Protein AF-X6PEI8-F1 (afdb_monomer_lite)

pLDDT: mean 76.65, std 13.01, range [47.78, 95.94]

Radius of gyration: 21.91 Å; chains: 1; bounding box: 78×47×45 Å

Sequence (174 aa):
MQEVISYIHKLSIAVFVDVMFLVVLCQQEQAKQKGRNEELRQKSDFCGKLGNFVYDVTNAIINVADLFTDLYILVEFYLRGRYVFFGISLMILVLAQLAYCFAFVVEFCGHKSGGKQVMYFFLILPFAWAASFIFYFTSDHNSRLSRIMERLGFRVFPAPLVDSHAPKLKQFVK

Structure (mmCIF, N/CA/C/O backbone):
data_AF-X6PEI8-F1
#
_entry.id   AF-X6PEI8-F1
#
loop_
_atom_site.group_PDB
_atom_site.id
_atom_site.type_symbol
_atom_site.label_atom_id
_atom_site.label_alt_id
_atom_site.label_comp_id
_atom_site.label_asym_id
_atom_site.label_entity_id
_atom_site.label_seq_id
_atom_site.pdbx_PDB_ins_code
_atom_site.Cartn_x
_atom_site.Cartn_y
_atom_site.Cartn_z
_atom_site.occupancy
_atom_site.B_iso_or_equiv
_atom_site.auth_seq_id
_atom_site.auth_comp_id
_atom_site.auth_asym_id
_atom_site.auth_atom_id
_atom_site.pdbx_PDB_model_num
ATOM 1 N N . MET A 1 1 ? -28.227 -6.686 17.992 1.00 59.38 1 MET A N 1
ATOM 2 C CA . MET A 1 1 ? -27.203 -5.975 17.187 1.00 59.38 1 MET A CA 1
ATOM 3 C C . MET A 1 1 ? -25.800 -6.088 17.799 1.00 59.38 1 MET A C 1
ATOM 5 O O . MET A 1 1 ? -24.890 -6.443 17.067 1.00 59.38 1 MET A O 1
ATOM 9 N N . GLN A 1 2 ? -25.615 -5.894 19.115 1.00 72.50 2 GLN A N 1
ATOM 10 C CA . GLN A 1 2 ? -24.303 -6.055 19.782 1.00 72.50 2 GLN A CA 1
ATOM 11 C C . GLN A 1 2 ? -23.690 -7.471 19.678 1.00 72.50 2 GLN A C 1
ATOM 13 O O . GLN A 1 2 ? -22.489 -7.596 19.462 1.00 72.50 2 GLN A O 1
ATOM 18 N N . GLU A 1 3 ? -24.505 -8.529 19.739 1.00 80.94 3 GLU A N 1
ATOM 19 C CA . GLU A 1 3 ? -24.060 -9.930 19.572 1.00 80.94 3 GLU A CA 1
ATOM 20 C C . GLU A 1 3 ? -23.397 -10.200 18.206 1.00 80.94 3 GLU A C 1
ATOM 22 O O . GLU A 1 3 ? -22.352 -10.841 18.124 1.00 80.94 3 GLU A O 1
ATOM 27 N N . VAL A 1 4 ? -23.963 -9.650 17.125 1.00 71.12 4 VAL A N 1
ATOM 28 C CA . VAL A 1 4 ? -23.446 -9.834 15.755 1.00 71.12 4 VAL A CA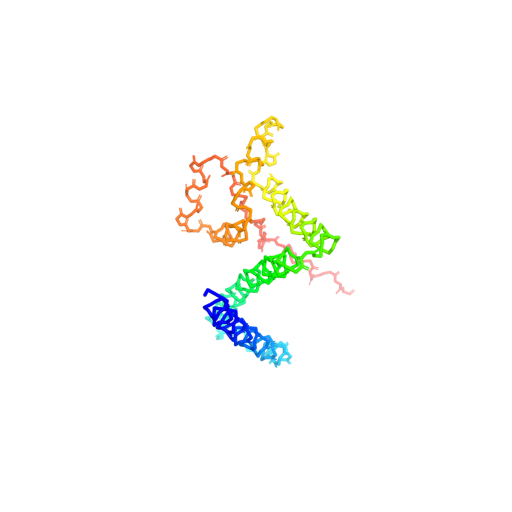 1
ATOM 29 C C . VAL A 1 4 ? -22.106 -9.119 15.584 1.00 71.12 4 VAL A C 1
ATOM 31 O O . VAL A 1 4 ? -21.183 -9.666 14.986 1.00 71.12 4 VAL A O 1
ATOM 34 N N . ILE A 1 5 ? -21.971 -7.928 16.175 1.00 68.50 5 ILE A N 1
ATOM 35 C CA . ILE A 1 5 ? -20.711 -7.177 16.189 1.00 68.50 5 ILE A CA 1
ATOM 36 C C . ILE A 1 5 ? -19.643 -7.963 16.959 1.00 68.50 5 ILE A C 1
ATOM 38 O O . ILE A 1 5 ? -18.517 -8.073 16.486 1.00 68.50 5 ILE A O 1
ATOM 42 N N . SER A 1 6 ? -20.000 -8.587 18.087 1.00 79.31 6 SER A N 1
ATOM 43 C CA . SER A 1 6 ? -19.081 -9.441 18.852 1.00 79.31 6 SER A CA 1
ATOM 44 C C . SER A 1 6 ? -18.595 -10.654 18.047 1.00 79.31 6 SER A C 1
ATOM 46 O O . SER A 1 6 ? -17.408 -10.982 18.082 1.00 79.31 6 SER A O 1
ATOM 48 N N . TYR A 1 7 ? -19.481 -11.292 17.276 1.00 79.81 7 TYR A N 1
ATOM 49 C CA . TYR A 1 7 ? -19.128 -12.434 16.427 1.00 79.81 7 TYR A CA 1
ATOM 50 C C . TYR A 1 7 ? -18.205 -12.051 15.268 1.00 79.81 7 TYR A C 1
ATOM 52 O O . TYR A 1 7 ? -17.197 -12.721 15.046 1.00 79.81 7 TYR A O 1
ATOM 60 N N . ILE A 1 8 ? -18.505 -10.953 14.569 1.00 66.31 8 ILE A N 1
ATOM 61 C CA . ILE A 1 8 ? -17.659 -10.442 13.480 1.00 66.31 8 ILE A CA 1
ATOM 62 C C . ILE A 1 8 ? -16.272 -10.064 14.019 1.00 66.31 8 ILE A C 1
ATOM 64 O O . ILE A 1 8 ? -15.262 -10.371 13.393 1.00 66.31 8 ILE A O 1
ATOM 68 N N . HIS A 1 9 ? -16.211 -9.481 15.216 1.00 68.44 9 HIS A N 1
ATOM 69 C CA . HIS A 1 9 ? -14.961 -9.118 15.881 1.00 68.44 9 HIS A CA 1
ATOM 70 C C . HIS A 1 9 ? -14.113 -10.349 16.226 1.00 68.44 9 HIS A C 1
ATOM 72 O O . HIS A 1 9 ? -12.935 -10.404 15.887 1.00 68.44 9 HIS A O 1
ATOM 78 N N . LYS A 1 10 ? -14.715 -11.378 16.840 1.00 76.69 10 LYS A N 1
ATOM 79 C CA . LYS A 1 10 ? -14.015 -12.633 17.164 1.00 76.69 10 L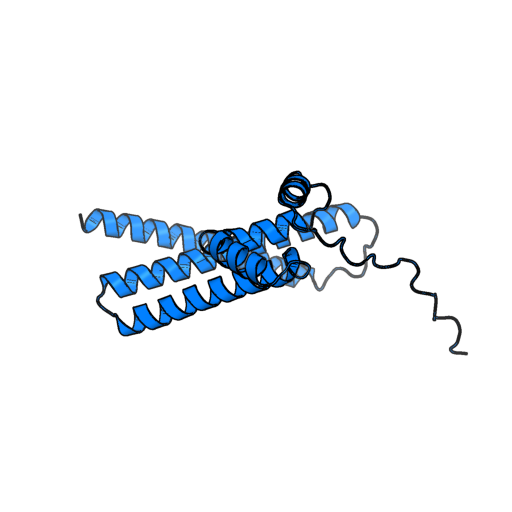YS A CA 1
ATOM 80 C C . LYS A 1 10 ? -13.501 -13.343 15.914 1.00 76.69 10 LYS A C 1
ATOM 82 O O . LYS A 1 10 ? -12.376 -13.833 15.924 1.00 76.69 10 LYS A O 1
ATOM 87 N N . LEU A 1 11 ? -14.300 -13.368 14.848 1.00 68.31 11 LEU A N 1
ATOM 88 C CA . LEU A 1 11 ? -13.913 -13.992 13.586 1.00 68.31 11 LEU A CA 1
ATOM 89 C C . LEU A 1 11 ? -12.774 -13.222 12.904 1.00 68.31 11 LEU A C 1
ATOM 91 O O . LEU A 1 11 ? -11.812 -13.836 12.455 1.00 68.31 11 LEU A O 1
ATOM 95 N N . SER A 1 12 ? -12.841 -11.887 12.886 1.00 68.62 12 SER A N 1
ATOM 96 C CA . SER A 1 12 ? -11.789 -11.045 12.306 1.00 68.62 12 SER A CA 1
ATOM 97 C C . SER A 1 12 ? -10.468 -11.179 13.063 1.00 68.62 12 SER A C 1
ATOM 99 O O . SER A 1 12 ? -9.420 -11.275 12.432 1.00 68.62 12 SER A O 1
ATOM 101 N N . ILE A 1 13 ? -10.506 -11.235 14.400 1.00 71.12 13 ILE A N 1
ATOM 102 C CA . ILE A 1 13 ? -9.309 -11.456 15.223 1.00 71.12 13 ILE A CA 1
ATOM 103 C C . ILE A 1 13 ? -8.730 -12.849 14.962 1.00 71.12 13 ILE A C 1
ATOM 105 O O . ILE A 1 13 ? -7.524 -12.968 14.786 1.00 71.12 13 ILE A O 1
ATOM 109 N N . ALA A 1 14 ? -9.563 -13.894 14.923 1.00 73.56 14 ALA A N 1
ATOM 110 C CA . ALA A 1 14 ? -9.092 -15.261 14.704 1.00 73.56 14 ALA A CA 1
ATOM 111 C C . ALA A 1 14 ? -8.386 -15.403 13.348 1.00 73.56 14 ALA A C 1
ATOM 113 O O . ALA A 1 14 ? -7.252 -15.869 13.292 1.00 73.56 14 ALA A O 1
ATOM 114 N N . VAL A 1 15 ? -9.009 -14.898 12.277 1.00 66.94 15 VAL A N 1
ATOM 115 C CA . VAL A 1 15 ? -8.417 -14.905 10.931 1.00 66.94 15 VAL A CA 1
ATOM 116 C C . VAL A 1 15 ? -7.125 -14.091 10.896 1.00 66.94 15 VAL A C 1
ATOM 118 O O . VAL A 1 15 ? -6.146 -14.518 10.291 1.00 66.94 15 VAL A O 1
ATOM 121 N N . PHE A 1 16 ? -7.090 -12.941 11.570 1.00 66.81 16 PHE A N 1
ATOM 122 C CA . PHE A 1 16 ? -5.894 -12.109 11.622 1.00 66.81 16 PHE A CA 1
ATOM 123 C C . PHE A 1 16 ? -4.735 -12.798 12.354 1.00 66.81 16 PHE A C 1
ATOM 125 O O . PHE A 1 16 ? -3.613 -12.804 11.853 1.00 66.81 16 PHE A O 1
ATOM 132 N N . VAL A 1 17 ? -5.004 -13.412 13.510 1.00 70.12 17 VAL A N 1
ATOM 133 C CA . VAL A 1 17 ? -4.000 -14.135 14.304 1.00 70.12 17 VAL A CA 1
ATOM 134 C C . VAL A 1 17 ? -3.465 -15.342 13.539 1.00 70.12 17 VAL A C 1
ATOM 136 O O . VAL A 1 17 ? -2.252 -15.530 13.518 1.00 70.12 17 VAL A O 1
ATOM 139 N N . ASP A 1 18 ? -4.324 -16.107 12.861 1.00 71.31 18 ASP A N 1
ATOM 140 C CA . ASP A 1 18 ? -3.890 -17.241 12.038 1.00 71.31 18 ASP A CA 1
ATOM 141 C C . ASP A 1 18 ? -2.997 -16.788 10.877 1.00 71.31 18 ASP A C 1
ATOM 143 O O . ASP A 1 18 ? -1.938 -17.373 10.647 1.00 71.31 18 ASP A O 1
ATOM 147 N N . VAL A 1 19 ? -3.367 -15.705 10.182 1.00 63.16 19 VAL A N 1
ATOM 148 C CA . VAL A 1 19 ? -2.562 -15.145 9.084 1.00 63.16 19 VAL A CA 1
ATOM 149 C C . VAL A 1 19 ? -1.223 -14.616 9.600 1.00 63.16 19 VAL A C 1
ATOM 151 O O . VAL A 1 19 ? -0.183 -14.935 9.022 1.00 63.16 19 VAL A O 1
ATOM 154 N N . MET A 1 20 ? -1.212 -13.870 10.709 1.00 67.12 20 MET A N 1
ATOM 155 C CA . MET A 1 20 ? 0.028 -13.388 11.324 1.00 67.12 20 MET A CA 1
ATOM 156 C C . MET A 1 20 ? 0.923 -14.547 11.763 1.00 67.12 20 MET A C 1
ATOM 158 O O . MET A 1 20 ? 2.125 -14.518 11.512 1.00 67.12 20 MET A O 1
ATOM 162 N N . PHE A 1 21 ? 0.363 -15.581 12.392 1.00 71.56 21 PHE A N 1
ATOM 163 C CA . PHE A 1 21 ? 1.131 -16.734 12.851 1.00 71.56 21 PHE A CA 1
ATOM 164 C C . PHE A 1 21 ? 1.748 -17.496 11.674 1.00 71.56 21 PHE A C 1
ATOM 166 O O . PHE A 1 21 ? 2.923 -17.861 11.726 1.00 71.56 21 PHE A O 1
ATOM 173 N N . LEU A 1 22 ? 1.003 -17.650 10.574 1.00 68.81 22 LEU A N 1
ATOM 174 C CA . LEU A 1 22 ? 1.507 -18.248 9.339 1.00 68.81 22 LEU A CA 1
ATOM 175 C C . LEU A 1 22 ? 2.670 -17.434 8.748 1.00 68.81 22 LEU A C 1
ATOM 177 O O . LEU A 1 22 ? 3.683 -18.000 8.338 1.00 68.81 22 LEU A O 1
ATOM 181 N N . VAL A 1 23 ? 2.550 -16.103 8.757 1.00 62.84 23 VAL A N 1
ATOM 182 C CA . VAL A 1 23 ? 3.595 -15.177 8.300 1.00 62.84 23 VAL A CA 1
ATOM 183 C C . VAL A 1 23 ? 4.845 -15.262 9.180 1.00 62.84 23 VAL A C 1
ATOM 185 O O . VAL A 1 23 ? 5.955 -15.358 8.654 1.00 62.84 23 VAL A O 1
ATOM 188 N N . VAL A 1 24 ? 4.696 -15.262 10.510 1.00 71.00 24 VAL A N 1
ATOM 189 C CA . VAL A 1 24 ? 5.828 -15.371 11.447 1.00 71.00 24 VAL A CA 1
ATOM 190 C C . VAL A 1 24 ? 6.527 -16.721 11.313 1.00 71.00 24 VAL A C 1
ATOM 192 O O . VAL A 1 24 ? 7.759 -16.766 11.286 1.00 71.00 24 VAL A O 1
ATOM 195 N N . LEU A 1 25 ? 5.773 -17.816 11.185 1.00 74.94 25 LEU A N 1
ATOM 196 C CA . LEU A 1 25 ? 6.347 -19.138 10.936 1.00 74.94 25 LEU A CA 1
ATOM 197 C C . LEU A 1 25 ? 7.111 -19.177 9.611 1.00 74.94 25 LEU A C 1
ATOM 199 O O . LEU A 1 25 ? 8.222 -19.706 9.560 1.00 74.94 25 LEU A O 1
ATOM 203 N N . CYS A 1 26 ? 6.566 -18.551 8.566 1.00 64.44 26 CYS A N 1
ATOM 204 C CA . CYS A 1 26 ? 7.238 -18.447 7.278 1.00 64.44 26 CYS A CA 1
ATOM 205 C C . CYS A 1 26 ? 8.562 -17.668 7.397 1.00 64.44 26 CYS A C 1
ATOM 207 O O . CYS A 1 26 ? 9.603 -18.146 6.954 1.00 64.44 26 CYS A O 1
ATOM 209 N N . GLN A 1 27 ? 8.568 -16.519 8.080 1.00 67.38 27 GLN A N 1
ATOM 210 C CA . GLN A 1 27 ? 9.774 -15.713 8.334 1.00 67.38 27 GLN A CA 1
ATOM 211 C C . GLN A 1 27 ? 10.846 -16.483 9.132 1.00 67.38 27 GLN A C 1
ATOM 213 O O . GLN A 1 27 ? 12.033 -16.438 8.796 1.00 67.38 27 GLN A O 1
ATOM 218 N N . GLN A 1 28 ? 10.436 -17.230 10.163 1.00 75.12 28 GLN A N 1
ATOM 219 C CA . GLN A 1 28 ? 11.321 -18.068 10.983 1.00 75.12 28 GLN A CA 1
ATOM 220 C C . GLN A 1 28 ? 12.014 -19.165 10.164 1.00 75.12 28 GLN A C 1
ATOM 222 O O . GLN A 1 28 ? 13.224 -19.368 10.305 1.00 75.12 28 GLN A O 1
ATOM 227 N N . GLU A 1 29 ? 11.290 -19.849 9.275 1.00 72.19 29 GLU A N 1
ATOM 228 C CA . GLU A 1 29 ? 11.897 -20.862 8.407 1.00 72.19 29 GLU A CA 1
ATOM 229 C C . GLU A 1 29 ? 12.915 -20.261 7.431 1.00 72.19 29 GLU A C 1
ATOM 231 O O . GLU A 1 29 ? 13.967 -20.857 7.182 1.00 72.19 29 GLU A O 1
ATOM 236 N N . GLN A 1 30 ? 12.662 -19.049 6.936 1.00 61.84 30 GLN A N 1
ATOM 237 C CA . GLN A 1 30 ? 13.558 -18.366 6.001 1.00 61.84 30 GLN A CA 1
ATOM 238 C C . GLN A 1 30 ? 14.838 -17.860 6.682 1.00 61.84 30 GLN A C 1
ATOM 240 O O . GLN A 1 30 ? 15.933 -18.019 6.133 1.00 61.84 30 GLN A O 1
ATOM 245 N N . ALA A 1 31 ? 14.753 -17.353 7.918 1.00 62.84 31 ALA A N 1
ATOM 246 C CA . ALA A 1 31 ? 15.934 -17.018 8.722 1.00 62.84 31 ALA A CA 1
ATOM 247 C C . ALA A 1 31 ? 16.833 -18.249 8.957 1.00 62.84 31 ALA A C 1
ATOM 249 O O . ALA A 1 31 ? 18.061 -18.143 8.975 1.00 62.84 31 ALA A O 1
ATOM 250 N N . LYS A 1 32 ? 16.224 -19.438 9.045 1.00 65.25 32 LYS A N 1
ATOM 251 C CA . LYS A 1 32 ? 16.919 -20.723 9.187 1.00 65.25 32 LYS A CA 1
ATOM 252 C C . LYS A 1 32 ? 17.545 -21.229 7.877 1.00 65.25 32 LYS A C 1
ATOM 254 O O . LYS A 1 32 ? 18.495 -22.014 7.933 1.00 65.25 32 LYS A O 1
ATOM 259 N N . GLN A 1 33 ? 17.055 -20.787 6.713 1.00 56.66 33 GLN A N 1
ATOM 260 C CA . GLN A 1 33 ? 17.634 -21.109 5.401 1.00 56.66 33 GLN A CA 1
ATOM 261 C C . GLN A 1 33 ? 18.733 -20.133 4.959 1.00 56.66 33 GLN A C 1
ATOM 263 O O . GLN A 1 33 ? 19.688 -20.558 4.305 1.00 56.66 33 GLN A O 1
ATOM 268 N N . LYS A 1 34 ? 18.668 -18.861 5.375 1.00 52.38 34 LYS A N 1
ATOM 269 C CA . LYS A 1 34 ? 19.672 -17.834 5.043 1.00 52.38 34 LYS A CA 1
ATOM 270 C C . LYS A 1 34 ? 21.086 -18.166 5.553 1.00 52.38 34 LYS A C 1
ATOM 272 O O . LYS A 1 34 ? 22.057 -17.669 4.999 1.00 52.38 34 LYS A O 1
ATOM 277 N N . GLY A 1 35 ? 21.217 -19.050 6.547 1.00 52.50 35 GLY A N 1
ATOM 278 C CA . GLY A 1 35 ? 22.507 -19.528 7.062 1.00 52.50 35 GLY A CA 1
ATOM 279 C C . GLY A 1 35 ? 23.096 -20.768 6.372 1.00 52.50 35 GLY A C 1
ATOM 280 O O . GLY A 1 35 ? 24.154 -21.218 6.797 1.00 52.50 35 GLY A O 1
ATOM 281 N N . ARG A 1 36 ? 22.433 -21.367 5.366 1.00 55.16 36 ARG A N 1
ATOM 282 C CA . ARG A 1 36 ? 22.821 -22.699 4.844 1.00 55.16 36 ARG A CA 1
ATOM 283 C C . ARG A 1 36 ? 23.198 -22.765 3.356 1.00 55.16 36 ARG A C 1
ATOM 285 O O . ARG A 1 36 ? 23.529 -23.848 2.892 1.00 55.16 36 ARG A O 1
ATOM 292 N N . ASN A 1 37 ? 23.149 -21.660 2.605 1.00 53.91 37 ASN A N 1
ATOM 293 C CA . ASN A 1 37 ? 23.183 -21.693 1.132 1.00 53.91 37 ASN A CA 1
ATOM 294 C C . ASN A 1 37 ? 24.237 -20.767 0.490 1.00 53.91 37 ASN A C 1
ATOM 296 O O . ASN A 1 37 ? 23.894 -19.867 -0.272 1.00 53.91 37 ASN A O 1
ATOM 300 N N . GLU A 1 38 ? 25.522 -21.049 0.717 1.00 60.56 38 GLU A N 1
ATOM 301 C CA . GLU A 1 38 ? 26.605 -20.598 -0.182 1.00 60.56 38 GLU A CA 1
ATOM 302 C C . GLU A 1 38 ? 27.124 -21.717 -1.120 1.00 60.56 38 GLU A C 1
ATOM 304 O O . GLU A 1 38 ? 27.859 -21.425 -2.059 1.00 60.56 38 GLU A O 1
ATOM 309 N N . GLU A 1 39 ? 26.695 -22.982 -0.964 1.00 57.09 39 GLU A N 1
ATOM 310 C CA . GLU A 1 39 ? 27.403 -24.127 -1.582 1.00 57.09 39 GLU A CA 1
ATOM 311 C C . GLU A 1 39 ? 26.724 -24.809 -2.799 1.00 57.09 39 GLU A C 1
ATOM 313 O O . GLU A 1 39 ? 27.376 -25.567 -3.510 1.00 57.09 39 GLU A O 1
ATOM 318 N N . LEU A 1 40 ? 25.451 -24.545 -3.134 1.00 56.06 40 LEU A N 1
ATOM 319 C CA . LEU A 1 40 ? 24.749 -25.280 -4.215 1.00 56.06 40 LEU A CA 1
ATOM 320 C C . LEU A 1 40 ? 24.193 -24.364 -5.317 1.00 56.06 40 LEU A C 1
ATOM 322 O O . LEU A 1 40 ? 22.992 -24.132 -5.443 1.00 56.06 40 LEU A O 1
ATOM 326 N N . ARG A 1 41 ? 25.102 -23.857 -6.154 1.00 57.19 41 ARG A N 1
ATOM 327 C CA . ARG A 1 41 ? 24.895 -22.737 -7.092 1.00 57.19 41 ARG A CA 1
ATOM 328 C C . ARG A 1 41 ? 24.376 -23.089 -8.501 1.00 57.19 41 ARG A C 1
ATOM 330 O O . ARG A 1 41 ? 24.517 -22.271 -9.401 1.00 57.19 41 ARG A O 1
ATOM 337 N N . GLN A 1 42 ? 23.825 -24.285 -8.736 1.00 47.78 42 GLN A N 1
ATOM 338 C CA . GLN A 1 42 ? 23.436 -24.690 -10.108 1.00 47.78 42 GLN A CA 1
ATOM 339 C C . GLN A 1 42 ? 22.075 -25.395 -10.240 1.00 47.78 42 GLN A C 1
ATOM 341 O O . GLN A 1 42 ? 21.494 -25.413 -11.319 1.00 47.78 42 GLN A O 1
ATOM 346 N N . LYS A 1 43 ? 21.491 -25.888 -9.138 1.00 49.16 43 LYS A N 1
ATOM 347 C CA . LYS A 1 43 ? 20.064 -26.284 -9.064 1.00 49.16 43 LYS A CA 1
ATOM 348 C C . LYS A 1 43 ? 19.174 -25.120 -8.570 1.00 49.16 43 LYS A C 1
ATOM 350 O O . LYS A 1 43 ? 17.994 -25.300 -8.276 1.00 49.16 43 LYS A O 1
ATOM 355 N N . SER A 1 44 ? 19.776 -23.933 -8.458 1.00 52.78 44 SER A N 1
ATOM 356 C CA . SER A 1 44 ? 19.302 -22.726 -7.776 1.00 52.78 44 SER A CA 1
ATOM 357 C C . SER A 1 44 ? 18.394 -21.824 -8.611 1.00 52.78 44 SER A C 1
ATOM 359 O O . SER A 1 44 ? 17.730 -20.971 -8.034 1.00 52.78 44 SER A O 1
ATOM 361 N N . ASP A 1 45 ? 18.298 -22.008 -9.929 1.00 57.41 45 ASP A N 1
ATOM 362 C CA . ASP A 1 45 ? 17.531 -21.077 -10.775 1.00 57.41 45 ASP A CA 1
ATOM 363 C C . ASP A 1 45 ? 16.016 -21.237 -10.621 1.00 57.41 45 ASP A C 1
ATOM 365 O O . ASP A 1 45 ? 15.266 -20.273 -10.770 1.00 57.41 45 ASP A O 1
ATOM 369 N N . PHE A 1 46 ? 15.547 -22.442 -10.282 1.00 62.72 46 PHE A N 1
ATOM 370 C CA . PHE A 1 46 ? 14.128 -22.683 -10.017 1.00 62.72 46 PHE A CA 1
ATOM 371 C C . PHE A 1 46 ? 13.770 -22.406 -8.550 1.00 62.72 46 PHE A C 1
ATOM 373 O O . PHE A 1 46 ? 12.762 -21.760 -8.270 1.00 62.72 46 PHE A O 1
ATOM 380 N N . CYS A 1 47 ? 14.631 -22.823 -7.612 1.00 59.66 47 CYS A N 1
ATOM 381 C CA . CYS A 1 47 ? 14.420 -22.590 -6.180 1.00 59.66 47 CYS A CA 1
ATOM 382 C C . CYS A 1 47 ? 14.543 -21.100 -5.816 1.00 59.66 47 CYS A C 1
ATOM 384 O O . CYS A 1 47 ? 13.742 -20.588 -5.041 1.00 59.66 47 CYS A O 1
ATOM 386 N N . GLY A 1 48 ? 15.477 -20.373 -6.440 1.00 67.69 48 GLY A N 1
ATOM 387 C CA . GLY A 1 48 ? 15.637 -18.930 -6.249 1.00 67.69 48 GLY A CA 1
ATOM 388 C C . GLY A 1 48 ? 14.451 -18.123 -6.780 1.00 67.69 48 GLY A C 1
ATOM 389 O O . GLY A 1 48 ? 13.994 -17.199 -6.113 1.00 67.69 48 GLY A O 1
ATOM 390 N N . LYS A 1 49 ? 13.884 -18.509 -7.934 1.00 70.19 49 LYS A N 1
ATOM 391 C CA . LYS A 1 49 ? 12.664 -17.873 -8.466 1.00 70.19 49 LYS A CA 1
ATOM 392 C C . LYS A 1 49 ? 11.455 -18.105 -7.563 1.00 70.19 49 LYS A C 1
ATOM 394 O O . LYS A 1 49 ? 10.702 -17.168 -7.320 1.00 70.19 49 LYS A O 1
ATOM 399 N N . LEU A 1 50 ? 11.288 -19.326 -7.048 1.00 76.12 50 LEU A N 1
ATOM 400 C CA . LEU A 1 50 ? 10.192 -19.639 -6.131 1.00 76.12 50 LEU A CA 1
ATOM 401 C C . LEU A 1 50 ? 10.358 -18.915 -4.786 1.00 76.12 50 LEU A C 1
ATOM 403 O O . LEU A 1 50 ? 9.388 -18.373 -4.268 1.00 76.12 50 LEU A O 1
ATOM 407 N N . GLY A 1 51 ? 11.583 -18.850 -4.255 1.00 77.00 51 GLY A N 1
ATOM 408 C CA . GLY A 1 51 ? 11.895 -18.129 -3.020 1.00 77.00 51 GLY A CA 1
ATOM 409 C C . GLY A 1 51 ? 11.598 -16.632 -3.118 1.00 77.00 51 GLY A C 1
ATOM 410 O O . GLY A 1 51 ? 10.916 -16.098 -2.248 1.00 77.00 51 GLY A O 1
ATOM 411 N N . ASN A 1 52 ? 12.023 -15.977 -4.204 1.00 75.88 52 ASN A N 1
ATOM 412 C CA . ASN A 1 52 ? 11.714 -14.563 -4.437 1.00 75.88 52 ASN A CA 1
ATOM 413 C C . ASN A 1 52 ? 10.204 -14.327 -4.583 1.00 75.88 52 ASN A C 1
ATOM 415 O O . ASN A 1 52 ? 9.670 -13.412 -3.970 1.00 75.88 52 ASN A O 1
ATOM 419 N N . PHE A 1 53 ? 9.493 -15.193 -5.314 1.00 76.50 53 PHE A N 1
ATOM 420 C CA . PHE A 1 53 ? 8.040 -15.074 -5.453 1.00 76.50 53 PHE A CA 1
ATOM 421 C C . PHE A 1 53 ? 7.313 -15.198 -4.107 1.00 76.50 53 PHE A C 1
ATOM 423 O O . PHE A 1 53 ? 6.455 -14.378 -3.790 1.00 76.50 53 PHE A O 1
ATOM 430 N N . VAL A 1 54 ? 7.665 -16.200 -3.293 1.00 80.06 54 VAL A N 1
ATOM 431 C CA . VAL A 1 54 ? 7.073 -16.383 -1.958 1.00 80.06 54 VAL A CA 1
ATOM 432 C C . VAL A 1 54 ? 7.395 -15.195 -1.056 1.00 80.06 54 VAL A C 1
ATOM 434 O O . VAL A 1 54 ? 6.512 -14.726 -0.340 1.00 80.06 54 VAL A O 1
ATOM 437 N N . TYR A 1 55 ? 8.625 -14.681 -1.111 1.00 75.88 55 TYR A N 1
ATOM 438 C CA . TYR A 1 55 ? 9.034 -13.494 -0.364 1.00 75.88 55 TYR A CA 1
ATOM 439 C C . TYR A 1 55 ? 8.186 -12.273 -0.726 1.00 75.88 55 TYR A C 1
ATOM 441 O O . TYR A 1 55 ? 7.624 -11.631 0.161 1.00 75.88 55 TYR A O 1
ATOM 449 N N . ASP A 1 56 ? 8.022 -11.998 -2.018 1.00 76.19 56 ASP A N 1
ATOM 450 C CA . ASP A 1 56 ? 7.254 -10.849 -2.480 1.00 76.19 56 ASP A CA 1
ATOM 451 C C . ASP A 1 56 ? 5.767 -10.968 -2.122 1.00 76.19 56 ASP A C 1
ATOM 453 O O . ASP A 1 56 ? 5.169 -10.010 -1.631 1.00 76.19 56 ASP A O 1
ATOM 457 N N . VAL A 1 57 ? 5.175 -12.158 -2.295 1.00 78.88 57 VAL A N 1
ATOM 458 C CA . VAL A 1 57 ? 3.784 -12.431 -1.898 1.00 78.88 57 VAL A CA 1
ATOM 459 C C . VAL A 1 57 ? 3.607 -12.256 -0.392 1.00 78.88 57 VAL A C 1
ATOM 461 O O . VAL A 1 57 ? 2.638 -11.643 0.046 1.00 78.88 57 VAL A O 1
ATOM 464 N N . THR A 1 58 ? 4.555 -12.742 0.409 1.00 79.62 58 THR A N 1
ATOM 465 C CA . THR A 1 58 ? 4.511 -12.611 1.871 1.00 79.62 58 THR A CA 1
ATOM 466 C C . THR A 1 58 ? 4.604 -11.147 2.280 1.00 79.62 58 THR A C 1
ATOM 468 O O . THR A 1 58 ? 3.827 -10.694 3.114 1.00 79.62 58 THR A O 1
ATOM 471 N N . ASN A 1 59 ? 5.498 -10.381 1.655 1.00 79.19 59 ASN A N 1
ATOM 472 C CA . ASN A 1 59 ? 5.644 -8.953 1.911 1.00 79.19 59 ASN A CA 1
ATOM 473 C C . ASN A 1 59 ? 4.379 -8.171 1.517 1.00 79.19 59 ASN A C 1
ATOM 475 O O . ASN A 1 59 ? 3.948 -7.271 2.234 1.00 79.19 59 ASN A O 1
ATOM 479 N N . ALA A 1 60 ? 3.733 -8.543 0.408 1.00 77.06 60 ALA A N 1
ATOM 480 C CA . ALA A 1 60 ? 2.446 -7.976 0.019 1.00 77.06 60 ALA A CA 1
ATOM 481 C C . ALA A 1 60 ? 1.346 -8.296 1.046 1.00 77.06 60 ALA A C 1
ATOM 483 O O . ALA A 1 60 ? 0.599 -7.399 1.430 1.00 77.06 60 ALA A O 1
ATOM 484 N N . ILE A 1 61 ? 1.274 -9.541 1.533 1.00 81.94 61 ILE A N 1
ATOM 485 C CA . ILE A 1 61 ? 0.309 -9.954 2.564 1.00 81.94 61 ILE A CA 1
ATOM 486 C C . ILE A 1 61 ? 0.546 -9.196 3.872 1.00 81.94 61 ILE A C 1
ATOM 488 O O . ILE A 1 61 ? -0.421 -8.708 4.446 1.00 81.94 61 ILE A O 1
ATOM 492 N N . ILE A 1 62 ? 1.800 -9.056 4.318 1.00 82.62 62 ILE A N 1
ATOM 493 C CA . ILE A 1 62 ? 2.161 -8.294 5.526 1.00 82.62 62 ILE A CA 1
ATOM 494 C C . ILE A 1 62 ? 1.673 -6.852 5.411 1.00 82.62 62 ILE A C 1
ATOM 496 O O . ILE A 1 62 ? 0.933 -6.390 6.270 1.00 82.62 62 ILE A O 1
ATOM 500 N N . ASN A 1 63 ? 2.007 -6.172 4.313 1.00 82.00 63 ASN A N 1
ATOM 501 C CA . ASN A 1 63 ? 1.602 -4.780 4.112 1.00 82.00 63 ASN A CA 1
ATOM 502 C C . ASN A 1 63 ? 0.074 -4.606 4.113 1.00 82.00 63 ASN A C 1
ATOM 504 O O . ASN A 1 63 ? -0.443 -3.609 4.615 1.00 82.00 63 ASN A O 1
ATOM 508 N N . VAL A 1 64 ? -0.663 -5.568 3.548 1.00 81.62 64 VAL A N 1
ATOM 509 C CA . VAL A 1 64 ? -2.132 -5.563 3.569 1.00 81.62 64 VAL A CA 1
ATOM 510 C C . VAL A 1 64 ? -2.666 -5.837 4.973 1.00 81.62 64 VAL A C 1
ATOM 512 O O . VAL A 1 64 ? -3.606 -5.173 5.404 1.00 81.62 64 VAL A O 1
ATOM 515 N N . ALA A 1 65 ? -2.081 -6.799 5.684 1.00 83.12 65 ALA A N 1
ATOM 516 C CA . ALA A 1 65 ? -2.467 -7.146 7.044 1.00 83.12 65 ALA A CA 1
ATOM 517 C C . ALA A 1 65 ? -2.294 -5.946 7.983 1.00 83.12 65 ALA A C 1
ATOM 519 O O . ALA A 1 65 ? -3.259 -5.588 8.652 1.00 83.12 65 ALA A O 1
ATOM 520 N N . ASP A 1 66 ? -1.138 -5.279 7.945 1.00 84.88 66 ASP A N 1
ATOM 521 C CA . ASP A 1 66 ? -0.849 -4.090 8.755 1.00 84.88 66 ASP A CA 1
ATOM 522 C C . ASP A 1 66 ? -1.877 -2.975 8.510 1.00 84.88 66 ASP A C 1
ATOM 524 O O . ASP A 1 66 ? -2.435 -2.416 9.455 1.00 84.88 66 ASP A O 1
ATOM 528 N N . LEU A 1 67 ? -2.231 -2.720 7.244 1.00 84.88 67 LEU A N 1
ATOM 529 C CA . LEU A 1 67 ? -3.271 -1.749 6.891 1.00 84.88 67 LEU A CA 1
ATOM 530 C C . LEU A 1 67 ? -4.628 -2.093 7.528 1.00 84.88 67 LEU A C 1
ATOM 532 O O . LEU A 1 67 ? -5.334 -1.208 8.022 1.00 84.88 67 LEU A O 1
ATOM 536 N N . PHE A 1 68 ? -5.020 -3.369 7.499 1.00 86.69 68 PHE A N 1
ATOM 537 C CA . PHE A 1 68 ? -6.266 -3.813 8.120 1.00 86.69 68 PHE A CA 1
ATOM 538 C C . PHE A 1 68 ? -6.214 -3.709 9.643 1.00 86.69 68 PHE A C 1
ATOM 540 O O . PHE A 1 68 ? -7.213 -3.312 10.245 1.00 86.69 68 PHE A O 1
ATOM 547 N N . THR A 1 69 ? -5.077 -4.019 10.267 1.00 85.69 69 THR A N 1
ATOM 548 C CA . THR A 1 69 ? -4.876 -3.847 11.712 1.00 85.69 69 THR A CA 1
ATOM 549 C C . THR A 1 69 ? -5.025 -2.390 12.120 1.00 85.69 69 THR A C 1
ATOM 551 O O . THR A 1 69 ? -5.749 -2.100 13.072 1.00 85.69 69 THR A O 1
ATOM 554 N N . ASP A 1 70 ? -4.415 -1.468 11.375 1.00 89.50 70 ASP A N 1
ATOM 555 C CA . ASP A 1 70 ? -4.501 -0.035 11.650 1.00 89.50 70 ASP A CA 1
ATOM 556 C C . ASP A 1 70 ? -5.941 0.475 11.523 1.00 89.50 70 ASP A C 1
ATOM 558 O O . ASP A 1 70 ? -6.438 1.171 12.413 1.00 89.50 70 ASP A O 1
ATOM 562 N N . LEU A 1 71 ? -6.658 0.080 10.462 1.00 88.94 71 LEU A N 1
ATOM 563 C CA . LEU A 1 71 ? -8.077 0.410 10.283 1.00 88.94 71 LEU A CA 1
ATOM 564 C C . LEU A 1 71 ? -8.949 -0.165 11.401 1.00 88.94 71 LEU A C 1
ATOM 566 O O . LEU A 1 71 ? -9.870 0.499 11.879 1.00 88.94 71 LEU A O 1
ATOM 570 N N . TYR A 1 72 ? -8.663 -1.390 11.824 1.00 89.81 72 TYR A N 1
ATOM 571 C CA . TYR A 1 72 ? -9.395 -2.052 12.889 1.00 89.81 72 TYR A CA 1
ATOM 572 C C . TYR A 1 72 ? -9.216 -1.327 14.229 1.00 89.81 72 TYR A C 1
ATOM 574 O O . TYR A 1 72 ? -10.206 -0.972 14.872 1.00 89.81 72 TYR A O 1
ATOM 582 N N . ILE A 1 73 ? -7.969 -1.036 14.616 1.00 88.94 73 ILE A N 1
ATOM 583 C CA . ILE A 1 73 ? -7.647 -0.288 15.840 1.00 88.94 73 ILE A CA 1
ATOM 584 C C . ILE A 1 73 ? -8.301 1.100 15.798 1.00 88.94 73 ILE A C 1
ATOM 586 O O . ILE A 1 73 ? -8.860 1.569 16.793 1.00 88.94 73 ILE A O 1
ATOM 590 N N . LEU A 1 74 ? -8.287 1.745 14.630 1.00 92.12 74 LEU A N 1
ATOM 591 C CA . LEU A 1 74 ? -8.912 3.044 14.414 1.00 92.12 74 LEU A CA 1
ATOM 592 C C . LEU A 1 74 ? -10.431 3.000 14.654 1.00 92.12 74 LEU A C 1
ATOM 594 O O . LEU A 1 74 ? -10.964 3.830 15.397 1.00 92.12 74 LEU A O 1
ATOM 598 N N . VAL A 1 75 ? -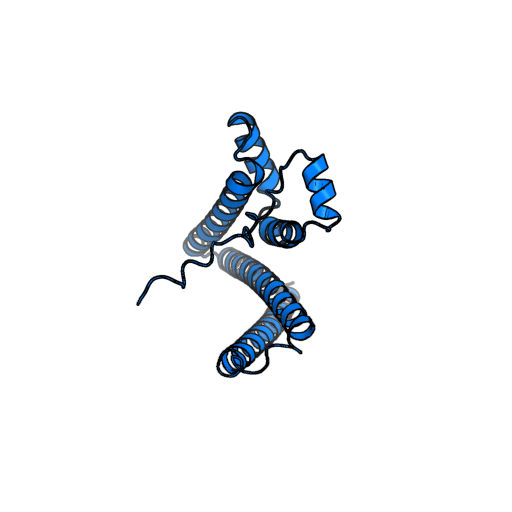11.130 2.019 14.074 1.00 91.50 75 VAL A N 1
ATOM 599 C CA . VAL A 1 75 ? -12.573 1.815 14.290 1.00 91.50 75 VAL A CA 1
ATOM 600 C C . VAL A 1 75 ? -12.864 1.513 15.759 1.00 91.50 75 VAL A C 1
ATOM 602 O O . VAL A 1 75 ? -13.818 2.052 16.322 1.00 91.50 75 VAL A O 1
ATOM 605 N N . GLU A 1 76 ? -12.028 0.711 16.416 1.00 92.31 76 GLU A N 1
ATOM 606 C CA . GLU A 1 76 ? -12.200 0.381 17.828 1.00 92.31 76 GLU A CA 1
ATOM 607 C C . GLU A 1 76 ? -12.080 1.619 18.734 1.00 92.31 76 GLU A C 1
ATOM 609 O O . GLU A 1 76 ? -12.908 1.814 19.631 1.00 92.31 76 GLU A O 1
ATOM 614 N N . PHE A 1 77 ? -11.106 2.503 18.492 1.00 92.06 77 PHE A N 1
ATOM 615 C CA . PHE A 1 77 ? -10.989 3.753 19.249 1.00 92.06 77 PHE A CA 1
ATOM 616 C C . PHE A 1 77 ? -12.159 4.703 19.012 1.00 92.06 77 PHE A C 1
ATOM 618 O O . PHE A 1 77 ? -12.609 5.349 19.965 1.00 92.06 77 PHE A O 1
ATOM 625 N N . TYR A 1 78 ? -12.677 4.751 17.783 1.00 94.88 78 TYR A N 1
ATOM 626 C CA . TYR A 1 78 ? -13.863 5.534 17.455 1.00 94.88 78 TYR A CA 1
ATOM 627 C C . TYR A 1 78 ? -15.095 5.026 18.217 1.00 94.88 78 TYR A C 1
ATOM 629 O O . TYR A 1 78 ? -15.754 5.797 18.913 1.00 94.88 78 TYR A O 1
ATOM 637 N N . LEU A 1 79 ? -15.355 3.714 18.178 1.00 93.94 79 LEU A N 1
ATOM 638 C CA . LEU A 1 79 ? -16.500 3.097 18.857 1.00 93.94 79 LEU A CA 1
ATOM 639 C C . LEU A 1 79 ? -16.423 3.207 20.386 1.00 93.94 79 LEU A C 1
ATOM 641 O O . LEU A 1 79 ? -17.452 3.327 21.048 1.00 93.94 79 LEU A O 1
ATOM 645 N N . ARG A 1 80 ? -15.215 3.195 20.962 1.00 94.75 80 ARG A N 1
ATOM 646 C CA . ARG A 1 80 ? -14.997 3.372 22.409 1.00 94.75 80 ARG A CA 1
ATOM 647 C C . ARG A 1 80 ? -14.967 4.845 22.852 1.00 94.75 80 ARG A C 1
ATOM 649 O O . ARG A 1 80 ? -14.688 5.100 24.023 1.00 94.75 80 ARG A O 1
ATOM 656 N N . GLY A 1 81 ? -15.203 5.807 21.952 1.00 95.94 81 GLY A N 1
ATOM 657 C CA . GLY A 1 81 ? -15.227 7.245 22.260 1.00 95.94 81 GLY A CA 1
ATOM 658 C C . GLY A 1 81 ? -13.864 7.840 22.637 1.00 95.94 81 GLY A C 1
ATOM 659 O O . GLY A 1 81 ? -13.794 8.898 23.261 1.00 95.94 81 GLY A O 1
ATOM 660 N N . ARG A 1 82 ? -12.758 7.169 22.294 1.00 95.25 82 ARG A N 1
ATOM 661 C CA . ARG A 1 82 ? -11.394 7.601 22.637 1.00 95.25 82 ARG A CA 1
ATOM 662 C C . ARG A 1 82 ? -10.787 8.447 21.516 1.00 95.25 82 ARG A C 1
ATOM 664 O O . ARG A 1 82 ? -9.856 8.022 20.835 1.00 95.25 82 ARG A O 1
ATOM 671 N N . TYR A 1 83 ? -11.297 9.664 21.342 1.00 92.62 83 TYR A N 1
ATOM 672 C CA . TYR A 1 83 ? -10.981 10.508 20.180 1.00 92.62 83 TYR A CA 1
ATOM 673 C C . TYR A 1 83 ? -9.508 10.926 20.048 1.00 92.62 83 TYR A C 1
ATOM 675 O O . TYR A 1 83 ? -9.027 11.079 18.930 1.00 92.62 83 TYR A O 1
ATOM 683 N N . VAL A 1 84 ? -8.767 11.075 21.154 1.00 95.56 84 VAL A N 1
ATOM 684 C CA . VAL A 1 84 ? -7.331 11.423 21.101 1.00 95.56 84 VAL A CA 1
ATOM 685 C C . VAL A 1 84 ? -6.522 10.296 20.455 1.00 95.56 84 VAL A C 1
ATOM 687 O O . VAL A 1 84 ? -5.744 10.541 19.537 1.00 95.56 84 VAL A O 1
ATOM 690 N N . PHE A 1 85 ? -6.752 9.053 20.885 1.00 90.75 85 PHE A N 1
ATOM 691 C CA . PHE A 1 85 ? -6.089 7.879 20.312 1.00 90.75 85 PHE A CA 1
ATOM 692 C C . PHE A 1 85 ? -6.528 7.637 18.867 1.00 90.75 85 PHE A C 1
ATOM 694 O O . PHE A 1 85 ? -5.683 7.384 18.016 1.00 90.75 85 PHE A O 1
ATOM 701 N N . PHE A 1 86 ? -7.820 7.820 18.571 1.00 90.62 86 PHE A N 1
ATOM 702 C CA . PHE A 1 86 ? -8.329 7.809 17.199 1.00 90.62 86 PHE A CA 1
ATOM 703 C C . PHE A 1 86 ? -7.591 8.819 16.309 1.00 90.62 86 PHE A C 1
ATOM 705 O O . PHE A 1 86 ? -7.144 8.461 15.226 1.00 90.62 86 PHE A O 1
ATOM 712 N N . GLY A 1 87 ? -7.418 10.061 16.774 1.00 90.94 87 GLY A N 1
ATOM 713 C CA . GLY A 1 87 ? -6.717 11.100 16.024 1.00 90.94 87 GLY A CA 1
ATOM 714 C C . GLY A 1 87 ? -5.263 10.732 15.732 1.00 90.94 87 GLY A C 1
ATOM 715 O O . GLY A 1 87 ? -4.817 10.881 14.599 1.00 90.94 87 GLY A O 1
ATOM 716 N N . ILE A 1 88 ? -4.539 10.199 16.720 1.00 93.38 88 ILE A N 1
ATOM 717 C CA . ILE A 1 88 ? -3.146 9.759 16.541 1.00 93.38 88 ILE A CA 1
ATOM 718 C C . ILE A 1 88 ? -3.064 8.610 15.525 1.00 93.38 88 ILE A C 1
ATOM 720 O O . ILE A 1 88 ? -2.281 8.694 14.581 1.00 93.38 88 ILE A O 1
ATOM 724 N N . SER A 1 89 ? -3.896 7.572 15.668 1.00 89.00 89 SER A N 1
ATOM 725 C CA . SER A 1 89 ? -3.940 6.446 14.724 1.00 89.00 89 SER A CA 1
ATOM 726 C C . SER A 1 89 ? -4.316 6.894 13.310 1.00 89.00 89 SER A C 1
ATOM 728 O O . SER A 1 89 ? -3.696 6.460 12.341 1.00 89.00 89 SER A O 1
ATOM 730 N N . LEU A 1 90 ? -5.276 7.814 13.180 1.00 90.25 90 LEU A N 1
ATOM 731 C CA . LEU A 1 90 ? -5.670 8.382 11.892 1.00 90.25 90 LEU A CA 1
ATOM 732 C C . LEU A 1 90 ? -4.507 9.136 11.241 1.00 90.25 90 LEU A C 1
ATOM 734 O O . LEU A 1 90 ? -4.283 8.992 10.044 1.00 90.25 90 LEU A O 1
ATOM 738 N N . MET A 1 91 ? -3.752 9.916 12.020 1.00 92.44 91 MET A N 1
ATOM 739 C CA . MET A 1 91 ? -2.593 10.653 11.510 1.00 92.44 91 MET A CA 1
ATOM 740 C C . MET A 1 91 ? -1.495 9.717 11.011 1.00 92.44 91 MET A C 1
ATOM 742 O O . MET A 1 91 ? -0.929 9.983 9.955 1.00 92.44 91 MET A O 1
ATOM 746 N N . ILE A 1 92 ? -1.224 8.613 11.715 1.00 90.25 92 ILE A N 1
ATOM 747 C CA . ILE A 1 92 ? -0.254 7.601 11.267 1.00 90.25 92 ILE A CA 1
ATOM 748 C C . ILE A 1 92 ? -0.711 6.975 9.944 1.00 90.25 92 ILE A C 1
ATOM 750 O O . ILE A 1 92 ? 0.069 6.924 8.993 1.00 90.25 92 ILE A O 1
ATOM 754 N N . LEU A 1 93 ? -1.985 6.582 9.850 1.00 87.56 93 LEU A N 1
ATOM 755 C CA . LEU A 1 93 ? -2.557 5.992 8.639 1.00 87.56 93 LEU A CA 1
ATOM 756 C C . LEU A 1 93 ? -2.485 6.955 7.441 1.00 87.56 93 LEU A C 1
ATOM 758 O O . LEU A 1 93 ? -2.063 6.569 6.351 1.00 87.56 93 LEU A O 1
ATOM 762 N N . VAL A 1 94 ? -2.854 8.223 7.645 1.00 88.69 94 VAL A N 1
ATOM 763 C CA . VAL A 1 94 ? -2.764 9.267 6.612 1.00 88.69 94 VAL A CA 1
ATOM 764 C C . VAL A 1 94 ? -1.310 9.501 6.210 1.00 88.69 94 VAL A C 1
ATOM 766 O O . VAL A 1 94 ? -1.014 9.572 5.020 1.00 88.69 94 VAL A O 1
ATOM 769 N N . LEU A 1 95 ? -0.384 9.580 7.168 1.00 89.75 95 LEU A N 1
ATOM 770 C CA . LEU A 1 95 ? 1.033 9.797 6.884 1.00 89.75 95 LEU A CA 1
ATOM 771 C C . LEU A 1 95 ? 1.631 8.643 6.066 1.00 89.75 95 LEU A C 1
ATOM 773 O O . LEU A 1 95 ? 2.359 8.894 5.105 1.00 89.75 95 LEU A O 1
ATOM 777 N N . ALA A 1 96 ? 1.271 7.397 6.387 1.00 87.38 96 ALA A N 1
ATOM 778 C CA . ALA A 1 96 ? 1.662 6.225 5.612 1.00 87.38 96 ALA A CA 1
ATOM 779 C C . ALA A 1 96 ? 1.133 6.302 4.169 1.00 87.38 96 ALA A C 1
ATOM 781 O O . ALA A 1 96 ? 1.894 6.122 3.218 1.00 87.38 96 ALA A O 1
ATOM 782 N N . GLN A 1 97 ? -0.145 6.651 3.977 1.00 88.12 97 GLN A N 1
ATOM 783 C CA . GLN A 1 97 ? -0.725 6.823 2.638 1.00 88.12 97 GLN A CA 1
ATOM 784 C C . GLN A 1 97 ? -0.037 7.939 1.842 1.00 88.12 97 GLN A C 1
ATOM 786 O O . GLN A 1 97 ? 0.252 7.754 0.659 1.00 88.12 97 GLN A O 1
ATOM 791 N N . LEU A 1 98 ? 0.270 9.073 2.479 1.00 88.50 98 LEU A N 1
ATOM 792 C CA . LEU A 1 98 ? 1.000 10.173 1.845 1.00 88.50 98 LEU A CA 1
ATOM 793 C C . LEU A 1 98 ? 2.409 9.739 1.423 1.00 88.50 98 LEU A C 1
ATOM 795 O O . LEU A 1 98 ? 2.831 10.076 0.318 1.00 88.50 98 LEU A O 1
ATOM 799 N N . ALA A 1 99 ? 3.110 8.959 2.253 1.00 89.94 99 ALA A N 1
ATOM 800 C CA . ALA A 1 99 ? 4.429 8.420 1.925 1.00 89.94 99 ALA A CA 1
ATOM 801 C C . ALA A 1 99 ? 4.380 7.500 0.694 1.00 89.94 99 ALA A C 1
ATOM 803 O O . ALA A 1 99 ? 5.183 7.669 -0.226 1.00 89.94 99 ALA A O 1
ATOM 804 N N . TYR A 1 100 ? 3.399 6.594 0.619 1.00 87.25 100 TYR A N 1
ATOM 805 C CA . TYR A 1 100 ? 3.204 5.733 -0.553 1.00 87.25 100 TYR A CA 1
ATOM 806 C C . TYR A 1 100 ? 2.840 6.523 -1.813 1.00 87.25 100 TYR A C 1
ATOM 808 O O . TYR A 1 100 ? 3.399 6.268 -2.881 1.00 87.25 100 TYR A O 1
ATOM 816 N N . CYS A 1 101 ? 1.950 7.513 -1.703 1.00 89.44 101 CYS A N 1
ATOM 817 C CA . CYS A 1 101 ? 1.605 8.386 -2.827 1.00 89.44 101 CYS A CA 1
ATOM 818 C C . CYS A 1 101 ? 2.825 9.170 -3.315 1.00 89.44 101 CYS A C 1
ATOM 820 O O . CYS A 1 101 ? 3.032 9.301 -4.519 1.00 89.44 101 CYS A O 1
ATOM 822 N N . PHE A 1 102 ? 3.647 9.673 -2.393 1.00 89.19 102 PHE A N 1
ATOM 823 C CA . PHE A 1 102 ? 4.861 10.404 -2.731 1.00 89.19 102 PHE A CA 1
ATOM 824 C C . PHE A 1 102 ? 5.878 9.501 -3.431 1.00 89.19 102 PHE A C 1
ATOM 826 O O . PHE A 1 102 ? 6.372 9.871 -4.493 1.00 89.19 102 PHE A O 1
ATOM 833 N N . ALA A 1 103 ? 6.124 8.299 -2.902 1.00 87.31 103 ALA A N 1
ATOM 834 C CA . ALA A 1 103 ? 6.993 7.309 -3.533 1.00 87.31 103 ALA A CA 1
ATOM 835 C C . ALA A 1 103 ? 6.518 6.970 -4.955 1.00 87.31 103 ALA A C 1
ATOM 837 O O . ALA A 1 103 ? 7.302 7.021 -5.899 1.00 87.31 103 ALA A O 1
ATOM 838 N N . PHE A 1 104 ? 5.218 6.714 -5.132 1.00 88.19 104 PHE A N 1
ATOM 839 C CA . PHE A 1 104 ? 4.625 6.448 -6.444 1.00 88.19 104 PHE A CA 1
ATOM 840 C C . PHE A 1 104 ? 4.827 7.616 -7.414 1.00 88.19 104 PHE A C 1
ATOM 842 O O . PHE A 1 104 ? 5.220 7.448 -8.567 1.00 88.19 104 PHE A O 1
ATOM 849 N N . VAL A 1 105 ? 4.565 8.833 -6.954 1.00 90.00 105 VAL A N 1
ATOM 850 C CA . VAL A 1 105 ? 4.670 10.026 -7.785 1.00 90.00 105 VAL A CA 1
ATOM 851 C C . VAL A 1 105 ? 6.122 10.323 -8.173 1.00 90.00 105 VAL A C 1
ATOM 853 O O . VAL A 1 105 ? 6.372 10.682 -9.324 1.00 90.00 105 VAL A O 1
ATOM 856 N N . VAL A 1 106 ? 7.074 10.171 -7.251 1.00 87.56 106 VAL A N 1
ATOM 857 C CA . VAL A 1 106 ? 8.504 10.347 -7.541 1.00 87.56 106 VAL A CA 1
ATOM 858 C C . VAL A 1 106 ? 8.966 9.322 -8.575 1.00 87.56 106 VAL A C 1
ATOM 860 O O . VAL A 1 106 ? 9.582 9.716 -9.564 1.00 87.56 106 VAL A O 1
ATOM 863 N N . GLU A 1 107 ? 8.590 8.053 -8.407 1.00 86.12 107 GLU A N 1
ATOM 864 C CA . GLU A 1 107 ? 9.006 6.971 -9.303 1.00 86.12 107 GLU A CA 1
ATOM 865 C C . GLU A 1 107 ? 8.403 7.112 -10.712 1.00 86.12 107 GLU A C 1
ATOM 867 O O . GLU A 1 107 ? 9.111 7.081 -11.718 1.00 86.12 107 GLU A O 1
ATOM 872 N N . PHE A 1 108 ? 7.085 7.310 -10.811 1.00 84.69 108 PHE A N 1
ATOM 873 C CA . PHE A 1 108 ? 6.372 7.223 -12.092 1.00 84.69 108 PHE A CA 1
ATOM 874 C C . PHE A 1 108 ? 6.129 8.575 -12.775 1.00 84.69 108 PHE A C 1
ATOM 876 O O . PHE A 1 108 ? 5.876 8.621 -13.984 1.00 84.69 108 PHE A O 1
ATOM 883 N N . CYS A 1 109 ? 6.156 9.684 -12.030 1.00 87.38 109 CYS A N 1
ATOM 884 C CA . CYS A 1 109 ? 5.809 11.016 -12.541 1.00 87.38 109 CYS A CA 1
ATOM 885 C C . CYS A 1 109 ? 6.965 12.022 -12.529 1.00 87.38 109 CYS A C 1
ATOM 887 O O . CYS A 1 109 ? 6.742 13.156 -12.956 1.00 87.38 109 CYS A O 1
ATOM 889 N N . GLY A 1 110 ? 8.185 11.632 -12.137 1.00 84.12 110 GLY A N 1
ATOM 890 C CA . GLY A 1 110 ? 9.334 12.543 -12.028 1.00 84.12 110 GLY A CA 1
ATOM 891 C C . GLY A 1 110 ? 9.682 13.335 -13.301 1.00 84.12 110 GLY A C 1
ATOM 892 O O . GLY A 1 110 ? 10.304 14.387 -13.216 1.00 84.12 110 GLY A O 1
ATOM 893 N N . HIS A 1 111 ? 9.244 12.888 -14.486 1.00 84.56 111 HIS A N 1
ATOM 894 C CA . HIS A 1 111 ? 9.503 13.580 -15.757 1.00 84.56 111 HIS A CA 1
ATOM 895 C C . HIS A 1 111 ? 8.451 14.653 -16.135 1.00 84.56 111 HIS A C 1
ATOM 897 O O . HIS A 1 111 ? 8.677 15.436 -17.063 1.00 84.56 111 HIS A O 1
ATOM 903 N N . LYS A 1 112 ? 7.267 14.659 -15.502 1.00 84.88 112 LYS A N 1
ATOM 904 C CA . LYS A 1 112 ? 6.122 15.497 -15.911 1.00 84.88 112 LYS A CA 1
ATOM 905 C C . LYS A 1 112 ? 6.145 16.868 -15.222 1.00 84.88 112 LYS A C 1
ATOM 907 O O . LYS A 1 112 ? 6.773 17.054 -14.189 1.00 84.88 112 LYS A O 1
ATOM 912 N N . SER A 1 113 ? 5.426 17.844 -15.787 1.00 88.38 113 SER A N 1
ATOM 913 C CA . SER A 1 113 ? 5.274 19.168 -15.169 1.00 88.38 113 SER A CA 1
ATOM 914 C C . SER A 1 113 ? 4.557 19.078 -13.814 1.00 88.38 113 SER A C 1
ATOM 916 O O . SER A 1 113 ? 3.596 18.318 -13.668 1.00 88.38 113 SER A O 1
ATOM 918 N N . GLY A 1 114 ? 4.987 19.887 -12.838 1.00 90.69 114 GLY A N 1
ATOM 919 C CA . GLY A 1 114 ? 4.519 19.800 -11.445 1.00 90.69 114 GLY A CA 1
ATOM 920 C C . GLY A 1 114 ? 2.994 19.855 -11.274 1.00 90.69 114 GLY A C 1
ATOM 921 O O . GLY A 1 114 ? 2.438 19.138 -10.451 1.00 90.69 114 GLY A O 1
ATOM 922 N N . GLY A 1 115 ? 2.278 20.608 -12.118 1.00 92.56 115 GLY A N 1
ATOM 923 C CA . GLY A 1 115 ? 0.808 20.635 -12.083 1.00 92.56 115 GLY A CA 1
ATOM 924 C C . GLY A 1 115 ? 0.159 19.273 -12.375 1.00 92.56 115 GLY A C 1
ATOM 925 O O . GLY A 1 115 ? -0.794 18.879 -11.706 1.00 92.56 115 GLY A O 1
ATOM 926 N N . LYS A 1 116 ? 0.703 18.503 -13.328 1.00 89.31 116 LYS A N 1
ATOM 927 C CA . LYS A 1 116 ? 0.214 17.144 -13.620 1.00 89.31 116 LYS A CA 1
ATOM 928 C C . LYS A 1 116 ? 0.582 16.172 -12.503 1.00 89.31 116 LYS A C 1
ATOM 930 O O . LYS A 1 116 ? -0.199 15.279 -12.201 1.00 89.31 116 LYS A O 1
ATOM 935 N N . GLN A 1 117 ? 1.744 16.361 -11.882 1.00 91.31 117 GLN A N 1
ATOM 936 C CA . GLN A 1 117 ? 2.208 15.558 -10.753 1.00 91.31 117 GLN A CA 1
ATOM 937 C C . GLN A 1 117 ? 1.233 15.635 -9.568 1.00 91.31 117 GLN A C 1
ATOM 939 O O . GLN A 1 117 ? 0.829 14.604 -9.036 1.00 91.31 117 GLN A O 1
ATOM 944 N N . VAL A 1 118 ? 0.777 16.846 -9.229 1.00 92.50 118 VAL A N 1
ATOM 945 C CA . VAL A 1 118 ? -0.239 17.067 -8.188 1.00 92.50 118 VAL A CA 1
ATOM 946 C C . VAL A 1 118 ? -1.572 16.412 -8.565 1.00 92.50 118 VAL A C 1
ATOM 948 O O . VAL A 1 118 ? -2.191 15.757 -7.732 1.00 92.50 118 VAL A O 1
ATOM 951 N N . MET A 1 119 ? -1.996 16.509 -9.829 1.00 92.69 119 MET A N 1
ATOM 952 C CA . MET A 1 119 ? -3.218 15.842 -10.297 1.00 92.69 119 MET A CA 1
ATOM 953 C C . MET A 1 119 ? -3.151 14.315 -10.114 1.00 92.69 119 MET A C 1
ATOM 955 O O . MET A 1 119 ? -4.097 13.719 -9.605 1.00 92.69 119 MET A O 1
ATOM 959 N N . TYR A 1 120 ? -2.031 13.681 -10.484 1.00 90.00 120 TYR A N 1
ATOM 960 C CA . TYR A 1 120 ? -1.838 12.241 -10.277 1.00 90.00 120 TYR A CA 1
ATOM 961 C C . TYR A 1 120 ? -1.764 11.868 -8.795 1.00 90.00 120 TYR A C 1
ATOM 963 O O . TYR A 1 120 ? -2.293 10.826 -8.421 1.00 90.00 120 TYR A O 1
ATOM 971 N N . PHE A 1 121 ? -1.173 12.719 -7.953 1.00 90.56 121 PHE A N 1
ATOM 972 C CA . PHE A 1 121 ? -1.142 12.518 -6.505 1.00 90.56 121 PHE A CA 1
ATOM 973 C C . PHE A 1 121 ? -2.556 12.424 -5.916 1.00 90.56 121 PHE A C 1
ATOM 975 O O . PHE A 1 121 ? -2.864 11.475 -5.204 1.00 90.56 121 PHE A O 1
ATOM 982 N N . PHE A 1 122 ? -3.451 13.354 -6.260 1.00 91.25 122 PHE A N 1
ATOM 983 C CA . PHE A 1 122 ? -4.839 13.296 -5.787 1.00 91.25 122 PHE A CA 1
ATOM 984 C C . PHE A 1 122 ? -5.617 12.110 -6.365 1.00 91.25 122 PHE A C 1
ATOM 986 O O . PHE A 1 122 ? -6.464 11.540 -5.680 1.00 91.25 122 PHE A O 1
ATOM 993 N N . LEU A 1 123 ? -5.321 11.716 -7.606 1.00 89.69 123 LEU A N 1
ATOM 994 C CA . LEU A 1 123 ? -5.991 10.597 -8.267 1.00 89.69 123 LEU A CA 1
ATOM 995 C C . LEU A 1 123 ? -5.559 9.238 -7.695 1.00 89.69 123 LEU A C 1
ATOM 997 O O . LEU A 1 123 ? -6.387 8.335 -7.608 1.00 89.69 123 LEU A O 1
ATOM 1001 N N . ILE A 1 124 ? -4.294 9.096 -7.278 1.00 89.38 124 ILE A N 1
ATOM 1002 C CA . ILE A 1 124 ? -3.766 7.863 -6.673 1.00 89.38 124 ILE A CA 1
ATOM 1003 C C . ILE A 1 124 ? -4.096 7.756 -5.178 1.00 89.38 124 ILE A C 1
ATOM 1005 O O . ILE A 1 124 ? -4.126 6.651 -4.653 1.00 89.38 124 ILE A O 1
ATOM 1009 N N . LEU A 1 125 ? -4.397 8.868 -4.500 1.00 87.69 125 LEU A N 1
ATOM 1010 C CA . LEU A 1 125 ? -4.669 8.919 -3.060 1.00 87.69 125 LEU A CA 1
ATOM 1011 C C . LEU A 1 125 ? -5.733 7.912 -2.561 1.00 87.69 125 LEU A C 1
ATOM 1013 O O . LEU A 1 125 ? -5.436 7.178 -1.618 1.00 87.69 125 LEU A O 1
ATOM 1017 N N . PRO A 1 126 ? -6.922 7.760 -3.188 1.00 84.38 126 PRO A N 1
ATOM 1018 C CA . PRO A 1 126 ? -7.888 6.726 -2.782 1.00 84.38 126 PRO A CA 1
ATOM 1019 C C . PRO A 1 126 ? -7.422 5.291 -3.092 1.00 84.38 126 PRO A C 1
ATOM 1021 O O . PRO A 1 126 ? -7.956 4.326 -2.546 1.00 84.38 126 PRO A O 1
ATOM 1024 N N . PHE A 1 127 ? -6.412 5.144 -3.950 1.00 84.88 127 PHE A N 1
ATOM 1025 C CA . PHE A 1 127 ? -5.800 3.878 -4.347 1.00 84.88 127 PHE A CA 1
ATOM 1026 C C . PHE A 1 127 ? -4.412 3.678 -3.725 1.00 84.88 127 PHE A C 1
ATOM 1028 O O . PHE A 1 127 ? -3.682 2.785 -4.150 1.00 84.88 127 PHE A O 1
ATOM 1035 N N . ALA A 1 128 ? -4.036 4.467 -2.712 1.00 84.00 128 ALA A N 1
ATOM 1036 C CA . ALA A 1 128 ? -2.715 4.390 -2.088 1.00 84.00 128 ALA A CA 1
ATOM 1037 C C . ALA A 1 128 ? -2.417 2.988 -1.535 1.00 84.00 128 ALA A C 1
ATOM 1039 O O . ALA A 1 128 ? -1.298 2.501 -1.646 1.00 84.00 128 ALA A O 1
ATOM 1040 N N . TRP A 1 129 ? -3.439 2.294 -1.024 1.00 82.19 129 TRP A N 1
ATOM 1041 C CA . TRP A 1 129 ? -3.331 0.907 -0.557 1.00 82.19 129 TRP A CA 1
ATOM 1042 C C . TRP A 1 129 ? -2.961 -0.083 -1.675 1.00 82.19 129 TRP A C 1
ATOM 1044 O O . TRP A 1 129 ? -2.343 -1.113 -1.418 1.00 82.19 129 TRP A O 1
ATOM 1054 N N . ALA A 1 130 ? -3.302 0.233 -2.927 1.00 82.69 130 ALA A N 1
ATOM 1055 C CA . ALA A 1 130 ? -2.942 -0.564 -4.091 1.00 82.69 130 ALA A CA 1
ATOM 1056 C C . ALA A 1 130 ? -1.542 -0.223 -4.630 1.00 82.69 130 ALA A C 1
ATOM 1058 O O . ALA A 1 130 ? -1.031 -0.956 -5.475 1.00 82.69 130 ALA A O 1
ATOM 1059 N N . ALA 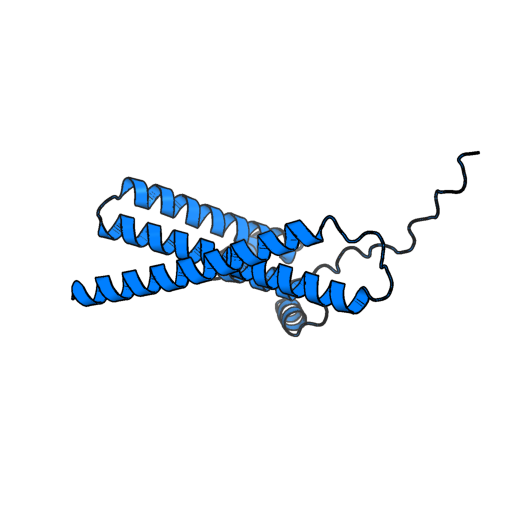A 1 131 ? -0.897 0.847 -4.148 1.00 81.50 131 ALA A N 1
ATOM 1060 C CA . ALA A 1 131 ? 0.410 1.277 -4.641 1.00 81.50 131 ALA A CA 1
ATOM 1061 C C . ALA A 1 131 ? 1.465 0.171 -4.505 1.00 81.50 131 ALA A C 1
ATOM 1063 O O . ALA A 1 131 ? 2.191 -0.082 -5.462 1.00 81.50 131 ALA A O 1
ATOM 1064 N N . SER A 1 132 ? 1.495 -0.555 -3.382 1.00 77.81 132 SER A N 1
ATOM 1065 C CA . SER A 1 132 ? 2.423 -1.678 -3.169 1.00 77.81 132 SER A CA 1
ATOM 1066 C C . SER A 1 132 ? 2.240 -2.793 -4.203 1.00 77.81 132 SER A C 1
ATOM 1068 O O . SER A 1 132 ? 3.219 -3.352 -4.695 1.00 77.81 132 SER A O 1
ATOM 1070 N N . PHE A 1 133 ? 0.997 -3.074 -4.604 1.00 79.69 133 PHE A N 1
ATOM 1071 C CA . PHE A 1 133 ? 0.721 -4.017 -5.688 1.00 79.69 133 PHE A CA 1
ATOM 1072 C C . PHE A 1 133 ? 1.178 -3.471 -7.033 1.00 79.69 133 PHE A C 1
ATOM 1074 O O . PHE A 1 133 ? 1.753 -4.213 -7.823 1.00 79.69 133 PHE A O 1
ATOM 1081 N N . ILE A 1 134 ? 0.950 -2.184 -7.297 1.00 82.75 134 ILE A N 1
ATOM 1082 C CA . ILE A 1 134 ? 1.401 -1.560 -8.540 1.00 82.75 134 ILE A CA 1
ATOM 1083 C C . ILE A 1 134 ? 2.924 -1.659 -8.647 1.00 82.75 134 ILE A C 1
ATOM 1085 O O . ILE A 1 134 ? 3.400 -2.149 -9.665 1.00 82.75 134 ILE A O 1
ATOM 1089 N N . PHE A 1 135 ? 3.665 -1.317 -7.588 1.00 80.31 135 PHE A N 1
ATOM 1090 C CA . PHE A 1 135 ? 5.122 -1.472 -7.530 1.00 80.31 135 PHE A CA 1
ATOM 1091 C C . PHE A 1 135 ? 5.567 -2.911 -7.807 1.00 80.31 135 PHE A C 1
ATOM 1093 O O . PHE A 1 135 ? 6.463 -3.140 -8.624 1.00 80.31 135 PHE A O 1
ATOM 1100 N N . TYR A 1 136 ? 4.901 -3.883 -7.183 1.00 77.62 136 TYR A N 1
ATOM 1101 C CA . TYR A 1 136 ? 5.171 -5.297 -7.416 1.00 77.62 136 TYR A CA 1
ATOM 1102 C C . TYR A 1 136 ? 4.957 -5.691 -8.886 1.00 77.62 136 TYR A C 1
ATOM 1104 O O . TYR A 1 136 ? 5.846 -6.256 -9.520 1.00 77.62 136 TYR A O 1
ATOM 1112 N N . PHE A 1 137 ? 3.814 -5.331 -9.471 1.00 78.19 137 PHE A N 1
ATOM 1113 C CA . PHE A 1 137 ? 3.502 -5.659 -10.862 1.00 78.19 137 PHE A CA 1
ATOM 1114 C C . PHE A 1 137 ? 4.371 -4.914 -11.879 1.00 78.19 137 PHE A C 1
ATOM 1116 O O . PHE A 1 137 ? 4.573 -5.423 -12.984 1.00 78.19 137 PHE A O 1
ATOM 1123 N N . THR A 1 138 ? 4.884 -3.733 -11.532 1.00 78.00 138 THR A N 1
ATOM 1124 C CA . THR A 1 138 ? 5.824 -2.986 -12.379 1.00 78.00 138 THR A CA 1
ATOM 1125 C C . THR A 1 138 ? 7.240 -3.542 -12.349 1.00 78.00 138 THR A C 1
ATOM 1127 O O . THR A 1 138 ? 7.983 -3.303 -13.295 1.00 78.00 138 THR A O 1
ATOM 1130 N N . SER A 1 139 ? 7.603 -4.310 -11.316 1.00 73.94 139 SER A N 1
ATOM 1131 C CA . SER A 1 139 ? 8.896 -5.003 -11.258 1.00 73.94 139 SER A CA 1
ATOM 1132 C C . SER A 1 139 ? 9.028 -6.061 -12.367 1.00 73.94 139 SER A C 1
ATOM 1134 O O . SER A 1 139 ? 10.115 -6.285 -12.899 1.00 73.94 139 SER A O 1
ATOM 1136 N N . ASP A 1 140 ? 7.912 -6.667 -12.792 1.00 76.00 140 ASP A N 1
ATOM 1137 C CA . ASP A 1 140 ? 7.886 -7.588 -13.931 1.00 76.00 140 ASP A CA 1
ATOM 1138 C C . ASP A 1 140 ? 7.593 -6.845 -15.247 1.00 76.00 140 ASP A C 1
ATOM 1140 O O . ASP A 1 140 ? 6.447 -6.520 -15.581 1.00 76.00 140 ASP A O 1
ATOM 1144 N N . HIS A 1 141 ? 8.648 -6.611 -16.033 1.00 70.94 141 HIS A N 1
ATOM 1145 C CA . HIS A 1 141 ? 8.579 -5.893 -17.309 1.00 70.94 141 HIS A CA 1
ATOM 1146 C C . HIS A 1 141 ? 7.626 -6.551 -18.327 1.00 70.94 141 HIS A C 1
ATOM 1148 O O . HIS A 1 141 ? 7.100 -5.868 -19.208 1.00 70.94 141 HIS A O 1
ATOM 1154 N N . ASN A 1 142 ? 7.380 -7.864 -18.244 1.00 78.19 142 ASN A N 1
ATOM 1155 C CA . ASN A 1 142 ? 6.533 -8.566 -19.215 1.00 78.19 142 ASN A CA 1
ATOM 1156 C C . ASN A 1 142 ? 5.055 -8.651 -18.785 1.00 78.19 142 ASN A C 1
ATOM 1158 O O . ASN A 1 142 ? 4.230 -9.258 -19.477 1.00 78.19 142 ASN A O 1
ATOM 1162 N N . SER A 1 143 ? 4.694 -8.039 -17.654 1.00 76.81 143 SER A N 1
ATOM 1163 C CA . SER A 1 143 ? 3.332 -8.080 -17.136 1.00 76.81 143 SER A CA 1
ATOM 1164 C C . SER A 1 143 ? 2.366 -7.250 -17.998 1.00 76.81 143 SER A C 1
ATOM 1166 O O . SER A 1 143 ? 2.698 -6.208 -18.570 1.00 76.81 143 SER A O 1
ATOM 1168 N N . ARG A 1 144 ? 1.101 -7.690 -18.083 1.00 83.31 144 ARG A N 1
ATOM 1169 C CA . ARG A 1 144 ? 0.034 -6.928 -18.767 1.00 83.31 144 ARG A CA 1
ATOM 1170 C C . ARG A 1 144 ? -0.171 -5.541 -18.147 1.00 83.31 144 ARG A C 1
ATOM 1172 O O . ARG A 1 144 ? -0.606 -4.627 -18.842 1.00 83.31 144 ARG A O 1
ATOM 1179 N N . LEU A 1 145 ? 0.144 -5.400 -16.861 1.00 78.06 145 LEU A N 1
ATOM 1180 C CA . LEU A 1 145 ? 0.003 -4.166 -16.095 1.00 78.06 145 LEU A CA 1
ATOM 1181 C C . LEU A 1 145 ? 1.025 -3.113 -16.529 1.00 78.06 145 LEU A C 1
ATOM 1183 O O . LEU A 1 145 ? 0.637 -1.963 -16.719 1.00 78.06 145 LEU A O 1
ATOM 1187 N N . SER A 1 146 ? 2.266 -3.522 -16.813 1.00 80.56 146 SER A N 1
ATOM 1188 C CA . SER A 1 146 ? 3.285 -2.650 -17.413 1.00 80.56 146 SER A CA 1
ATOM 1189 C C . SER A 1 146 ? 2.772 -1.992 -18.704 1.00 80.56 146 SER A C 1
ATOM 1191 O O . SER A 1 146 ? 2.784 -0.768 -18.830 1.00 80.56 146 SER A O 1
ATOM 1193 N N . ARG A 1 147 ? 2.148 -2.770 -19.604 1.00 83.50 147 ARG A N 1
ATOM 1194 C CA . ARG A 1 147 ? 1.545 -2.235 -20.845 1.00 83.50 147 ARG A CA 1
ATOM 1195 C C . ARG A 1 147 ? 0.394 -1.257 -20.594 1.00 83.50 147 ARG A C 1
ATOM 1197 O O . ARG A 1 147 ? 0.193 -0.329 -21.374 1.00 83.50 147 ARG A O 1
ATOM 1204 N N . ILE A 1 148 ? -0.404 -1.474 -19.546 1.00 85.88 148 ILE A N 1
ATOM 1205 C CA . ILE A 1 148 ? -1.490 -0.552 -19.173 1.00 85.88 148 ILE A CA 1
ATOM 1206 C C . ILE A 1 148 ? -0.900 0.751 -18.630 1.00 85.88 148 ILE A C 1
ATOM 1208 O O . ILE A 1 148 ? -1.345 1.826 -19.023 1.00 85.88 148 ILE A O 1
ATOM 1212 N N . MET A 1 149 ? 0.119 0.674 -17.775 1.00 82.31 149 MET A N 1
ATOM 1213 C CA . MET A 1 149 ? 0.790 1.859 -17.239 1.00 82.31 149 MET A CA 1
ATOM 1214 C C . MET A 1 149 ? 1.496 2.666 -18.328 1.00 82.31 149 MET A C 1
ATOM 1216 O O . MET A 1 149 ? 1.397 3.894 -18.331 1.00 82.31 149 MET A O 1
ATOM 1220 N N . GLU A 1 150 ? 2.100 1.994 -19.305 1.00 84.62 150 GLU A N 1
ATOM 1221 C CA . GLU A 1 150 ? 2.684 2.635 -20.482 1.00 84.62 150 GLU A CA 1
ATOM 1222 C C . GLU A 1 150 ? 1.615 3.379 -21.304 1.00 84.62 150 GLU A C 1
ATOM 1224 O O . GLU A 1 150 ? 1.813 4.532 -21.688 1.00 84.62 150 GLU A O 1
ATOM 1229 N N . ARG A 1 151 ? 0.419 2.789 -21.476 1.00 86.12 151 ARG A N 1
ATOM 1230 C CA . ARG A 1 151 ? -0.734 3.464 -22.110 1.00 86.12 151 ARG A CA 1
ATOM 1231 C C . ARG A 1 151 ? -1.248 4.662 -21.317 1.00 86.12 151 ARG A C 1
ATOM 1233 O O . ARG A 1 151 ? -1.708 5.629 -21.916 1.00 86.12 151 ARG A O 1
ATOM 1240 N N . LEU A 1 152 ? -1.167 4.618 -19.988 1.00 81.31 152 LEU A N 1
ATOM 1241 C CA . LEU A 1 152 ? -1.498 5.748 -19.112 1.00 81.31 152 LEU A CA 1
ATOM 1242 C C . LEU A 1 152 ? -0.402 6.835 -19.115 1.00 81.31 152 LEU A C 1
ATOM 1244 O O . LEU A 1 152 ? -0.545 7.880 -18.471 1.00 81.31 152 LEU A O 1
ATOM 1248 N N . GLY A 1 153 ? 0.683 6.622 -19.868 1.00 78.75 153 GLY A N 1
ATOM 1249 C CA . GLY A 1 153 ? 1.791 7.556 -20.006 1.00 78.75 153 GLY A CA 1
ATOM 1250 C C . GLY A 1 153 ? 2.667 7.618 -18.760 1.00 78.75 153 GLY A C 1
ATOM 1251 O O . GLY A 1 153 ? 3.242 8.674 -18.485 1.00 78.75 153 GLY A O 1
ATOM 1252 N N . PHE A 1 154 ? 2.719 6.542 -17.972 1.00 81.50 154 PHE A N 1
ATOM 1253 C CA . PHE A 1 154 ? 3.743 6.350 -16.952 1.00 81.50 154 PHE A CA 1
ATOM 1254 C C . PHE A 1 154 ? 4.940 5.665 -17.611 1.00 81.50 154 PHE A C 1
ATOM 1256 O O . PHE A 1 154 ? 4.791 4.622 -18.248 1.00 81.50 154 PHE A O 1
ATOM 1263 N N . ARG A 1 155 ? 6.133 6.255 -17.485 1.00 75.81 155 ARG A N 1
ATOM 1264 C CA . ARG A 1 155 ? 7.365 5.565 -17.873 1.00 75.81 155 ARG A CA 1
ATOM 1265 C C . ARG A 1 155 ? 7.718 4.614 -16.740 1.00 75.81 155 ARG A C 1
ATOM 1267 O O . ARG A 1 155 ? 8.144 5.064 -15.684 1.00 75.81 155 ARG A O 1
ATOM 1274 N N . VAL A 1 156 ? 7.527 3.318 -16.963 1.00 75.12 156 VAL A N 1
ATOM 1275 C CA . VAL A 1 156 ? 8.160 2.294 -16.132 1.00 75.12 156 VAL A CA 1
ATOM 1276 C C . VAL A 1 156 ? 9.650 2.395 -16.442 1.00 75.12 156 VAL A C 1
ATOM 1278 O O . VAL A 1 156 ? 10.056 2.148 -17.579 1.00 75.12 156 VAL A O 1
ATOM 1281 N N . PHE A 1 157 ? 10.451 2.887 -15.493 1.00 64.75 157 PHE A N 1
ATOM 1282 C CA . PHE A 1 157 ? 11.896 2.932 -15.683 1.00 64.75 157 PHE A CA 1
ATOM 1283 C C . PHE A 1 157 ? 12.370 1.496 -15.934 1.00 64.75 157 PHE A C 1
ATOM 1285 O O . PHE A 1 157 ? 12.066 0.618 -15.123 1.00 64.75 157 PHE A O 1
ATOM 1292 N N . PRO A 1 158 ? 13.082 1.210 -17.040 1.00 57.03 158 PRO A N 1
ATOM 1293 C CA . PRO A 1 158 ? 13.781 -0.056 -17.135 1.00 57.03 158 PRO A CA 1
ATOM 1294 C C . PRO A 1 158 ? 14.735 -0.079 -15.944 1.00 57.03 158 PRO A C 1
ATOM 1296 O O . PRO A 1 158 ? 15.516 0.864 -15.781 1.00 57.03 158 PRO A O 1
ATOM 1299 N N . ALA A 1 159 ? 14.607 -1.102 -15.087 1.00 54.72 159 ALA A N 1
ATOM 1300 C CA . ALA A 1 159 ? 15.535 -1.336 -13.987 1.00 54.72 159 ALA A CA 1
ATOM 1301 C C . ALA A 1 159 ? 16.946 -1.045 -14.505 1.00 54.72 159 ALA A C 1
ATOM 1303 O O . ALA A 1 159 ? 17.234 -1.483 -15.629 1.00 54.72 159 ALA A O 1
ATOM 1304 N N . PRO A 1 160 ? 17.771 -0.264 -13.775 1.00 51.88 160 PRO A N 1
ATOM 1305 C CA . 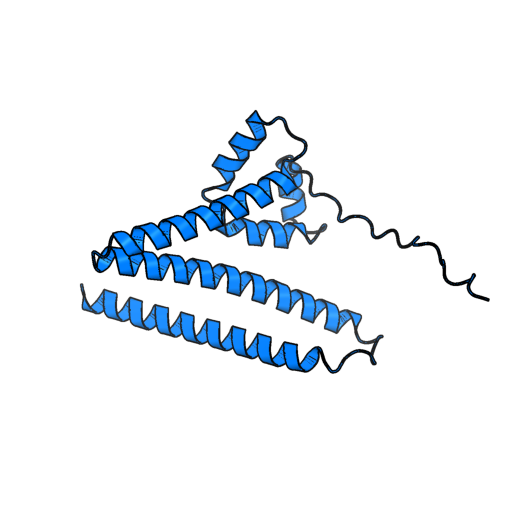PRO A 1 160 ? 19.090 0.114 -14.251 1.00 51.88 160 PRO A CA 1
ATOM 1306 C C . PRO A 1 160 ? 19.738 -1.164 -14.739 1.00 51.88 160 PRO A C 1
ATOM 1308 O O . PRO A 1 160 ? 19.865 -2.116 -13.965 1.00 51.88 160 PRO A O 1
ATOM 1311 N N . LEU A 1 161 ? 19.993 -1.213 -16.051 1.00 51.22 161 LEU A N 1
ATOM 1312 C CA . LEU A 1 161 ? 20.698 -2.307 -16.685 1.00 51.22 161 LEU A CA 1
ATOM 1313 C C . LEU A 1 161 ? 21.924 -2.480 -15.805 1.00 51.22 161 LEU A C 1
ATOM 1315 O O . LEU A 1 161 ? 22.783 -1.601 -15.755 1.00 51.22 161 LEU A O 1
ATOM 1319 N N . VAL A 1 162 ? 21.938 -3.545 -15.002 1.00 55.25 162 VAL A N 1
ATOM 1320 C CA . VAL A 1 162 ? 23.160 -4.002 -14.369 1.00 55.25 162 VAL A CA 1
ATOM 1321 C C . VAL A 1 162 ? 23.984 -4.367 -15.577 1.00 55.25 162 VAL A C 1
ATOM 1323 O O . VAL A 1 162 ? 23.805 -5.444 -16.148 1.00 55.25 162 VAL A O 1
ATOM 1326 N N . ASP A 1 163 ? 24.762 -3.397 -16.051 1.00 51.06 163 ASP A N 1
ATOM 1327 C CA . ASP A 1 163 ? 25.658 -3.570 -17.162 1.00 51.06 163 ASP A CA 1
ATOM 1328 C C . ASP A 1 163 ? 26.530 -4.742 -16.741 1.00 51.06 163 ASP A C 1
ATOM 1330 O O . ASP A 1 163 ? 27.434 -4.633 -15.912 1.00 51.06 163 ASP A O 1
ATOM 1334 N 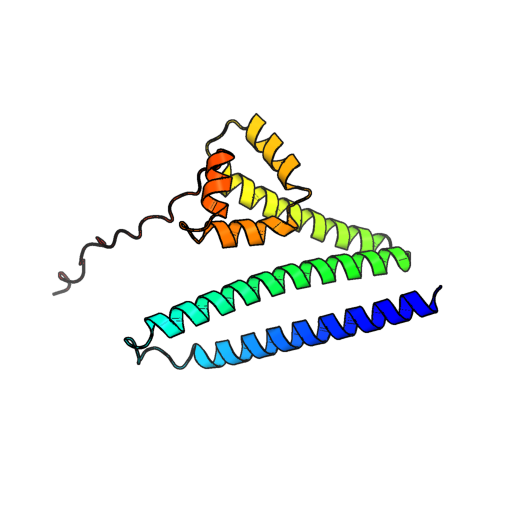N . SER A 1 164 ? 26.234 -5.908 -17.314 1.00 56.34 164 SER A N 1
ATOM 1335 C CA . SER A 1 164 ? 27.023 -7.133 -17.172 1.00 56.34 164 SER A CA 1
ATOM 1336 C C . SER A 1 164 ? 28.461 -6.930 -17.687 1.00 56.34 164 SER A C 1
ATOM 1338 O O . SER A 1 164 ? 29.302 -7.818 -17.609 1.00 56.34 164 SER A O 1
ATOM 1340 N N . HIS A 1 165 ? 28.746 -5.723 -18.178 1.00 48.16 165 HIS A N 1
ATOM 1341 C CA . HIS A 1 165 ? 30.029 -5.141 -18.504 1.00 48.16 165 HIS A CA 1
ATOM 1342 C C . HIS A 1 165 ? 30.711 -4.406 -17.335 1.00 48.16 165 HIS A C 1
ATOM 1344 O O . HIS A 1 165 ? 31.526 -3.520 -17.580 1.00 48.16 165 HIS A O 1
ATOM 1350 N N . ALA A 1 166 ? 30.465 -4.776 -16.072 1.00 54.62 166 ALA A N 1
ATOM 1351 C CA . ALA A 1 166 ? 31.391 -4.414 -14.998 1.00 54.62 166 ALA A CA 1
ATOM 1352 C C . ALA A 1 166 ? 32.802 -4.911 -15.393 1.00 54.62 166 ALA A C 1
ATOM 1354 O O . ALA A 1 166 ? 33.012 -6.125 -15.520 1.00 54.62 166 ALA A O 1
ATOM 1355 N N . PRO A 1 167 ? 33.766 -4.009 -15.665 1.00 55.31 167 PRO A N 1
ATOM 1356 C CA . PRO A 1 167 ? 35.079 -4.402 -16.144 1.00 55.31 167 PRO A CA 1
ATOM 1357 C C . PRO A 1 167 ? 35.736 -5.283 -15.086 1.00 55.31 167 PRO A C 1
ATOM 1359 O O . PRO A 1 167 ? 35.668 -4.994 -13.891 1.00 55.31 167 PRO A O 1
ATOM 1362 N N . LYS A 1 168 ? 36.371 -6.373 -15.528 1.00 54.50 168 LYS A N 1
ATOM 1363 C CA . LYS A 1 168 ? 37.169 -7.282 -14.697 1.00 54.50 168 LYS A CA 1
ATOM 1364 C C . LYS A 1 168 ? 38.367 -6.538 -14.088 1.00 54.50 168 LYS A C 1
ATOM 1366 O O . LYS A 1 168 ? 39.509 -6.752 -14.474 1.00 54.50 168 LYS A O 1
ATOM 1371 N N . LEU A 1 169 ? 38.131 -5.688 -13.096 1.00 61.22 169 LEU A N 1
ATOM 1372 C CA . LEU A 1 169 ? 39.143 -4.946 -12.343 1.00 61.22 169 LEU A CA 1
ATOM 1373 C C . LEU A 1 169 ? 39.738 -5.827 -11.223 1.00 61.22 169 LEU A C 1
ATOM 1375 O O . LEU A 1 169 ? 39.932 -5.398 -10.093 1.00 61.22 169 LEU A O 1
ATOM 1379 N N . LYS A 1 170 ? 40.013 -7.101 -11.543 1.00 53.53 170 LYS A N 1
ATOM 1380 C CA . LYS A 1 170 ? 40.707 -8.075 -10.679 1.00 53.53 170 LYS A CA 1
ATOM 1381 C C . LYS A 1 170 ? 41.935 -8.678 -11.368 1.00 53.53 170 LYS A C 1
ATOM 1383 O O . LYS A 1 170 ? 42.179 -9.875 -11.265 1.00 53.53 170 LYS A O 1
ATOM 1388 N N . GLN A 1 171 ? 42.709 -7.862 -12.082 1.00 60.66 171 GLN A N 1
ATOM 1389 C CA . GLN A 1 171 ? 43.994 -8.312 -12.636 1.00 60.66 171 GLN A CA 1
ATOM 1390 C C . GLN A 1 171 ? 45.203 -7.442 -12.271 1.00 60.66 171 GLN A C 1
ATOM 1392 O O . GLN A 1 171 ? 46.303 -7.732 -12.723 1.00 60.66 171 GLN A O 1
ATOM 1397 N N . PHE A 1 172 ? 45.040 -6.441 -11.400 1.00 57.31 172 PHE A N 1
ATOM 1398 C CA . PHE A 1 172 ? 46.152 -5.615 -10.921 1.00 57.31 172 PHE A CA 1
ATOM 1399 C C . PHE A 1 172 ? 46.133 -5.455 -9.398 1.00 57.31 172 PHE A C 1
ATOM 1401 O O . PHE A 1 172 ? 45.962 -4.365 -8.870 1.00 57.31 172 PHE A O 1
ATOM 1408 N N . VAL A 1 173 ? 46.326 -6.564 -8.690 1.00 63.06 173 VAL A N 1
ATOM 1409 C CA . VAL A 1 173 ? 47.104 -6.549 -7.446 1.00 63.06 173 VAL A CA 1
ATOM 1410 C C . VAL A 1 173 ? 48.100 -7.688 -7.603 1.00 63.06 173 VAL A C 1
ATOM 1412 O O . VAL A 1 173 ? 47.719 -8.858 -7.594 1.00 63.06 173 VAL A O 1
ATOM 1415 N N . LYS A 1 174 ? 49.337 -7.306 -7.905 1.00 54.53 174 LYS A N 1
ATOM 1416 C CA . LYS A 1 174 ? 50.511 -8.163 -8.023 1.00 54.53 174 LYS A CA 1
ATOM 1417 C C . LYS A 1 174 ? 51.419 -7.843 -6.847 1.00 54.53 174 LYS A C 1
ATOM 1419 O O . LYS A 1 174 ? 51.443 -6.646 -6.480 1.00 54.53 174 LYS A O 1
#

Foldseek 3Di:
DVVVVVVVVVVVVVVLVVLVVVLVVVVVVVVVVVVPDPPDPPVCPVVVVVVVVVVLVSVLSVLLSVLVVLVVVLVVCVVVVVVVVNVVSVVVSLVLLLVLLVVLLCQFVVVDDVVVSVVSSVVCSVVSSCSSVLVVQLVDCPHPSVVVSVVVVTDSPPDPPPPPPPPPPPPPDD

Organism: Reticulomyxa filosa (NCBI:txid46433)

Secondary structure (DSSP, 8-state):
-HHHHHHHHHHHHHHHHHHHHHHHHHHHHHHHHTTS-SS--SSHHHHHHHHHHHHHHHHHHHHHHHHHHHHHHHHHHHHTT-HHHHHHHHHHHHHHHHHHHHHHHHHHHTTS-HHHHHHHHHHHGGGGGGHHHHHHHHHSTTSHHHHHHHHTT----------TT-----S---